Protein AF-A0A937KBQ8-F1 (afdb_monomer)

Sequence (158 aa):
MKHIIKYIEDNPGLSKADVVYRIMDPLFDYFRAAVGENIVLLNKSRQLLRTGNKTSIQEGLLEFENFKNSWKRLIDALNELRELYNADKSILVLDEMLNMSVKRSLQTKIPKPLKNYLDETKISESDIDWIIRKIKDYWGKYSQVYASARMNQLSKSL

Mean predicted aligned error: 5.26 Å

Secondary structure (DSSP, 8-state):
-HHHHHHHHH-TT--HHHIIIIIIHHHHHHHHHHHHHHHHHHHHHHHHHHH-SHHHHHHHHHHHHHHHHHHHHHHHHHHHHHHH----HHHHHHHHHHHHTTEE----SS--PPEETTS-S---HHHHHHHHHHHHHHHHHHHHHHHHHHHHHHHTT-

Foldseek 3Di:
DVQLLVVLVVCVPDALVCCQPSPLVVVLVVVVVLLVVLLVLLVQLLVLVVVVDPVSPVVSLVSLLVSLVSLVVQLVVLVSVCVRPVPAPLSVLVNCLSFVLQWAFDPDPDGDGTHGSSPDSDDHSVSSVSSSVSNVVSSVVSVVSSVVSSCVSVVVVD

Radius of gyration: 18.08 Å; Cα contacts (8 Å, |Δi|>4): 134; chains: 1; bounding box: 41×34×58 Å

Nearest PDB structures (foldseek):
  2jaa-assembly1_A  TM=2.787E-01  e=5.233E+00  Shigella flexneri

pLDDT: mean 87.9, std 9.96, range [44.22, 98.38]

Solvent-accessible surface area (backbone atoms only — not comparable to full-atom values): 8664 Å² total; per-residue (Å²): 108,72,72,40,52,52,49,50,72,77,39,89,77,68,48,55,65,48,44,38,70,55,39,49,51,54,49,52,53,51,49,51,52,53,53,51,53,41,50,50,30,43,51,51,13,33,54,24,42,68,69,64,44,74,68,40,34,52,52,12,52,52,31,43,50,52,31,41,56,53,51,50,53,52,51,52,56,48,50,62,45,40,79,78,54,75,85,48,70,54,56,56,43,47,50,46,34,68,58,51,28,43,44,43,80,69,97,53,100,57,96,65,77,61,46,48,60,78,77,54,92,74,82,51,54,71,55,46,53,49,31,54,50,36,43,53,59,36,49,55,53,37,53,52,45,42,54,51,52,49,47,56,40,58,61,76,72,114

Organism: NCBI:txid2494733

Structure (mmCIF, N/CA/C/O backbone):
data_AF-A0A937KBQ8-F1
#
_entry.id   AF-A0A937KBQ8-F1
#
loop_
_atom_site.group_PDB
_atom_site.id
_atom_site.type_symbol
_atom_site.label_atom_id
_atom_site.label_alt_id
_atom_site.label_comp_id
_atom_site.label_asym_id
_atom_site.label_entity_id
_atom_site.label_seq_id
_atom_site.pdbx_PDB_ins_code
_atom_site.Cartn_x
_atom_site.Cartn_y
_atom_site.Cartn_z
_atom_site.occupancy
_atom_site.B_iso_or_equiv
_atom_site.auth_seq_id
_atom_site.auth_comp_id
_atom_site.auth_asym_id
_atom_site.auth_atom_id
_atom_site.pdbx_PDB_model_num
ATOM 1 N N . MET A 1 1 ? 12.251 -6.586 -4.997 1.00 79.88 1 MET A N 1
ATOM 2 C CA . MET A 1 1 ? 12.966 -5.308 -5.206 1.00 79.88 1 MET A CA 1
ATOM 3 C C . MET A 1 1 ? 14.469 -5.470 -5.440 1.00 79.88 1 MET A C 1
ATOM 5 O O . MET A 1 1 ? 14.913 -5.122 -6.520 1.00 79.88 1 MET A O 1
ATOM 9 N N . LYS A 1 2 ? 15.250 -6.062 -4.518 1.00 75.06 2 LYS A N 1
ATOM 10 C CA . LYS A 1 2 ? 16.728 -6.165 -4.633 1.00 75.06 2 LYS A CA 1
ATOM 11 C C . LYS A 1 2 ? 17.266 -6.719 -5.963 1.00 75.06 2 LYS A C 1
ATOM 13 O O . LYS A 1 2 ? 18.235 -6.195 -6.489 1.00 75.06 2 LYS A O 1
ATOM 18 N N . HIS A 1 3 ? 16.629 -7.747 -6.527 1.00 77.56 3 HIS A N 1
ATOM 19 C CA . HIS A 1 3 ? 17.034 -8.300 -7.829 1.00 77.56 3 HIS A CA 1
ATOM 20 C C . HIS A 1 3 ? 16.793 -7.341 -9.006 1.00 77.56 3 HIS A C 1
ATOM 22 O O . HIS A 1 3 ? 17.556 -7.372 -9.963 1.00 77.56 3 HIS A O 1
ATOM 28 N N . ILE A 1 4 ? 15.762 -6.492 -8.926 1.00 79.88 4 ILE A N 1
ATOM 29 C CA . ILE A 1 4 ? 15.452 -5.472 -9.942 1.00 79.88 4 ILE A CA 1
ATOM 30 C C . ILE A 1 4 ? 16.494 -4.354 -9.865 1.00 79.88 4 ILE A C 1
ATOM 32 O O . ILE A 1 4 ? 17.079 -3.994 -10.879 1.00 79.88 4 ILE A O 1
ATOM 36 N N . ILE A 1 5 ? 16.764 -3.868 -8.648 1.00 75.56 5 ILE A N 1
ATOM 37 C CA . ILE A 1 5 ? 17.787 -2.851 -8.360 1.00 75.56 5 ILE A CA 1
ATOM 38 C C . ILE A 1 5 ? 19.150 -3.290 -8.897 1.00 75.56 5 ILE A C 1
ATOM 40 O O . ILE A 1 5 ? 19.708 -2.616 -9.756 1.00 75.56 5 ILE A O 1
ATOM 44 N N . LYS A 1 6 ? 19.617 -4.476 -8.489 1.00 78.06 6 LYS A N 1
ATOM 45 C CA . LYS A 1 6 ? 20.903 -5.015 -8.939 1.00 78.06 6 LYS A CA 1
ATOM 46 C C . LYS A 1 6 ? 20.988 -5.116 -10.464 1.00 78.06 6 LYS A C 1
ATOM 48 O O . LYS A 1 6 ? 22.017 -4.821 -11.053 1.00 78.06 6 LYS A O 1
ATOM 53 N N . TYR A 1 7 ? 19.898 -5.520 -11.116 1.00 80.94 7 TYR A N 1
ATOM 54 C CA . TYR A 1 7 ? 19.872 -5.620 -12.571 1.00 80.94 7 TYR A CA 1
ATOM 55 C C . TYR A 1 7 ? 20.019 -4.254 -13.259 1.00 80.94 7 TYR A C 1
ATOM 57 O O . TYR A 1 7 ? 20.733 -4.164 -14.256 1.00 80.94 7 TYR A O 1
ATOM 65 N N . ILE A 1 8 ? 19.375 -3.207 -12.730 1.00 78.12 8 ILE A N 1
ATOM 66 C CA . ILE A 1 8 ? 19.517 -1.829 -13.229 1.00 78.12 8 ILE A CA 1
ATOM 67 C C . ILE A 1 8 ? 20.967 -1.356 -13.080 1.00 78.12 8 ILE A C 1
ATOM 69 O O . ILE A 1 8 ? 21.536 -0.833 -14.034 1.00 78.12 8 ILE A O 1
ATOM 73 N N . GLU A 1 9 ? 21.566 -1.575 -11.908 1.00 75.94 9 GLU A N 1
ATOM 74 C CA . GLU A 1 9 ? 22.953 -1.191 -11.613 1.00 75.94 9 GLU A CA 1
ATOM 75 C C . GLU A 1 9 ? 23.957 -1.894 -12.539 1.00 75.94 9 GLU A C 1
ATOM 77 O O . GLU A 1 9 ? 24.851 -1.251 -13.090 1.00 75.94 9 GLU A O 1
ATOM 82 N N . ASP A 1 10 ? 23.773 -3.198 -12.766 1.00 82.00 10 ASP A N 1
ATOM 83 C CA . ASP A 1 10 ? 24.655 -4.013 -13.606 1.00 82.00 10 ASP A CA 1
ATOM 84 C C . ASP A 1 10 ? 24.504 -3.701 -15.117 1.00 82.00 10 ASP A C 1
ATOM 86 O O . ASP A 1 10 ? 25.342 -4.121 -15.917 1.00 82.00 10 ASP A O 1
ATOM 90 N N . ASN A 1 11 ? 23.447 -2.988 -15.542 1.00 79.00 11 ASN A N 1
ATOM 91 C CA . ASN A 1 11 ? 23.111 -2.788 -16.960 1.00 79.00 11 ASN A CA 1
ATOM 92 C C . ASN A 1 11 ? 22.677 -1.338 -17.275 1.00 79.00 11 ASN A C 1
ATOM 94 O O . ASN A 1 11 ? 21.506 -1.098 -17.558 1.00 79.00 11 ASN A O 1
ATOM 98 N N . PRO A 1 12 ? 23.590 -0.353 -17.349 1.00 70.44 12 PRO A N 1
ATOM 99 C CA . PRO A 1 12 ? 23.242 1.056 -17.598 1.00 70.44 12 PRO A CA 1
ATOM 100 C C . PRO A 1 12 ? 22.681 1.364 -19.009 1.00 70.44 12 PRO A C 1
ATOM 102 O O . PRO A 1 12 ? 22.296 2.498 -19.285 1.00 70.44 12 PRO A O 1
ATOM 105 N N . GLY A 1 13 ? 22.619 0.376 -19.911 1.00 70.75 13 GLY A N 1
ATOM 106 C CA . GLY A 1 13 ? 22.159 0.498 -21.303 1.00 70.75 13 GLY A CA 1
ATOM 107 C C . GLY A 1 13 ? 20.993 -0.433 -21.643 1.00 70.75 13 GLY A C 1
ATOM 108 O O . GLY A 1 13 ? 21.044 -1.137 -22.648 1.00 70.75 13 GLY A O 1
ATOM 109 N N . LEU A 1 14 ? 19.977 -0.480 -20.779 1.00 77.62 14 LEU A N 1
ATOM 110 C CA . LEU A 1 14 ? 18.846 -1.404 -20.900 1.00 77.62 14 LEU A CA 1
ATOM 111 C C . LEU A 1 14 ? 18.123 -1.295 -22.244 1.00 77.62 14 LEU A C 1
ATOM 113 O O . LEU A 1 14 ? 17.691 -0.214 -22.656 1.00 77.62 14 LEU A O 1
ATOM 117 N N . SER A 1 15 ? 17.901 -2.442 -22.889 1.00 80.31 15 SER A N 1
ATOM 118 C CA . SER A 1 15 ? 16.983 -2.507 -24.022 1.00 80.31 15 SER A CA 1
ATOM 119 C C . SER A 1 15 ? 15.535 -2.302 -23.556 1.00 80.31 15 SER A C 1
ATOM 121 O O . SER A 1 15 ? 15.189 -2.542 -22.399 1.00 80.31 15 SER A O 1
ATOM 123 N N . LYS A 1 16 ? 14.635 -1.909 -24.467 1.00 76.50 16 LYS A N 1
ATOM 124 C CA . LYS A 1 16 ? 13.201 -1.765 -24.140 1.00 76.50 16 LYS A CA 1
ATOM 125 C C . LYS A 1 16 ? 12.574 -3.079 -23.663 1.00 76.50 16 LYS A C 1
ATOM 127 O O . LYS A 1 16 ? 11.722 -3.065 -22.778 1.00 76.50 16 LYS A O 1
ATOM 132 N N . ALA A 1 17 ? 13.006 -4.207 -24.231 1.00 79.88 17 ALA A N 1
ATOM 133 C CA . ALA A 1 17 ? 12.559 -5.527 -23.804 1.00 79.88 17 ALA A CA 1
ATOM 134 C C . ALA A 1 17 ? 13.047 -5.844 -22.382 1.00 79.88 17 ALA A C 1
ATOM 136 O O . ALA A 1 17 ? 12.266 -6.340 -21.572 1.00 79.88 17 ALA A O 1
ATOM 137 N N . ASP A 1 18 ? 14.291 -5.490 -22.048 1.00 83.44 18 ASP A N 1
ATOM 138 C CA . ASP A 1 18 ? 14.821 -5.658 -20.692 1.00 83.44 18 ASP A CA 1
ATOM 139 C C . ASP A 1 18 ? 14.079 -4.782 -19.682 1.00 83.44 18 ASP A C 1
ATOM 141 O O . ASP A 1 18 ? 13.705 -5.264 -18.615 1.00 83.44 18 ASP A O 1
ATOM 145 N N . VAL A 1 19 ? 13.763 -3.530 -20.036 1.00 80.75 19 VAL A N 1
ATOM 146 C CA . VAL A 1 19 ? 12.932 -2.658 -19.190 1.00 80.75 19 VAL A CA 1
ATOM 147 C C . VAL A 1 19 ? 11.591 -3.326 -18.878 1.00 80.75 19 VAL A C 1
ATOM 149 O O . VAL A 1 19 ? 11.171 -3.353 -17.724 1.00 80.75 19 VAL A O 1
ATOM 152 N N . VAL A 1 20 ? 10.930 -3.928 -19.866 1.00 83.50 20 VAL A N 1
ATOM 153 C CA . VAL A 1 20 ? 9.646 -4.604 -19.635 1.00 83.50 20 VAL A CA 1
ATOM 154 C C . VAL A 1 20 ? 9.817 -5.862 -18.783 1.00 83.50 20 VAL A C 1
ATOM 156 O O . VAL A 1 20 ? 9.242 -5.959 -17.701 1.00 83.50 20 VAL A O 1
ATOM 159 N N . TYR A 1 21 ? 10.624 -6.819 -19.237 1.00 87.75 21 TYR A N 1
ATOM 160 C CA . TYR A 1 21 ? 10.651 -8.163 -18.653 1.00 87.75 21 TYR A CA 1
ATOM 161 C C . TYR A 1 21 ? 11.488 -8.276 -17.379 1.00 87.75 21 TYR A C 1
ATOM 163 O O . TYR A 1 21 ? 11.301 -9.214 -16.604 1.00 87.75 21 TYR A O 1
ATOM 171 N N . ARG A 1 22 ? 12.434 -7.359 -17.157 1.00 86.25 22 ARG A N 1
ATOM 172 C CA . ARG A 1 22 ? 13.342 -7.396 -16.001 1.00 86.25 22 ARG A CA 1
ATOM 173 C C . ARG A 1 22 ? 13.025 -6.336 -14.957 1.00 86.25 22 ARG A C 1
ATOM 175 O O . ARG A 1 22 ? 13.451 -6.494 -13.815 1.00 86.25 22 ARG A O 1
ATOM 182 N N . ILE A 1 23 ? 12.257 -5.305 -15.315 1.00 84.06 23 ILE A N 1
ATOM 183 C CA . ILE A 1 23 ? 11.904 -4.219 -14.394 1.00 84.06 23 ILE A CA 1
ATOM 184 C C . ILE A 1 23 ? 10.394 -4.107 -14.238 1.00 84.06 23 ILE A C 1
ATOM 186 O O . ILE A 1 23 ? 9.894 -4.372 -13.149 1.00 84.06 23 ILE A O 1
ATOM 190 N N . MET A 1 24 ? 9.661 -3.750 -15.293 1.00 87.00 24 MET A N 1
ATOM 191 C CA . MET A 1 24 ? 8.239 -3.411 -15.177 1.00 87.00 24 MET A CA 1
ATOM 192 C C . MET A 1 24 ? 7.378 -4.591 -14.720 1.00 87.00 24 MET A C 1
ATOM 194 O O . MET A 1 24 ? 6.640 -4.450 -13.745 1.00 87.00 24 MET A O 1
ATOM 198 N N . ASP A 1 25 ? 7.476 -5.739 -15.396 1.00 90.81 25 ASP A N 1
ATOM 19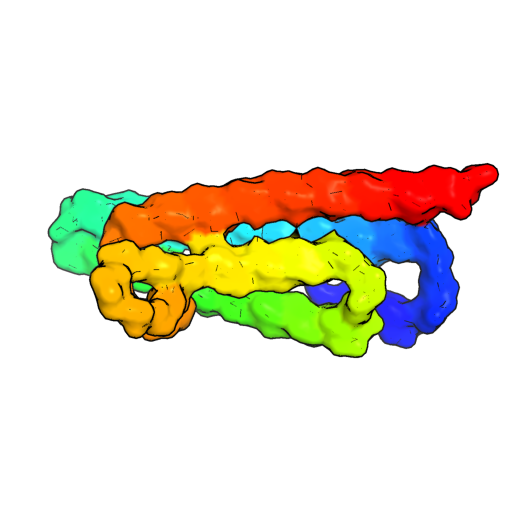9 C CA . ASP A 1 25 ? 6.665 -6.922 -15.086 1.00 90.81 25 ASP A CA 1
ATOM 200 C C . ASP A 1 25 ? 6.995 -7.444 -13.660 1.00 90.81 25 ASP A C 1
ATOM 202 O O . ASP A 1 25 ? 6.074 -7.568 -12.845 1.00 90.81 25 ASP A O 1
ATOM 206 N N . PRO A 1 26 ? 8.279 -7.627 -13.266 1.00 90.31 26 PRO A N 1
ATOM 207 C CA . PRO A 1 26 ? 8.629 -8.003 -11.892 1.00 90.31 26 PRO A CA 1
ATOM 208 C C . PRO A 1 26 ? 8.194 -6.992 -10.825 1.00 90.31 26 PRO A C 1
ATOM 210 O O . PRO A 1 26 ? 7.829 -7.382 -9.713 1.00 90.31 26 PRO A O 1
ATOM 213 N N . LEU A 1 27 ? 8.243 -5.694 -11.133 1.00 87.94 27 LEU A N 1
ATOM 214 C CA . LEU A 1 27 ? 7.812 -4.645 -10.214 1.00 87.94 27 LEU A CA 1
ATOM 215 C C . LEU A 1 27 ? 6.298 -4.689 -9.999 1.00 87.94 27 LEU A C 1
ATOM 217 O O . LEU A 1 27 ? 5.834 -4.628 -8.858 1.00 87.94 27 LEU A O 1
ATOM 221 N N . PHE A 1 28 ? 5.542 -4.833 -11.088 1.00 91.06 28 PHE A N 1
ATOM 222 C CA . PHE A 1 28 ? 4.095 -4.979 -11.039 1.00 91.06 28 PHE A CA 1
ATOM 223 C C . PHE A 1 28 ? 3.699 -6.200 -10.205 1.00 91.06 28 PHE A C 1
ATOM 225 O O . PHE A 1 28 ? 2.856 -6.086 -9.315 1.00 91.06 28 PHE A O 1
ATOM 232 N N . ASP A 1 29 ? 4.342 -7.348 -10.429 1.00 92.75 29 ASP A N 1
ATOM 233 C CA . ASP A 1 29 ? 4.074 -8.569 -9.667 1.00 92.75 29 ASP A CA 1
ATOM 234 C C . ASP A 1 29 ? 4.415 -8.426 -8.180 1.00 92.75 29 ASP A C 1
ATOM 236 O O . ASP A 1 29 ? 3.619 -8.835 -7.328 1.00 92.75 29 ASP A O 1
ATOM 240 N N . TYR A 1 30 ? 5.550 -7.795 -7.863 1.00 91.94 30 TYR A N 1
ATOM 241 C CA . TYR A 1 30 ? 5.949 -7.509 -6.486 1.00 91.94 30 TYR A CA 1
ATOM 242 C C . TYR A 1 30 ? 4.904 -6.650 -5.761 1.00 91.94 30 TYR A C 1
ATOM 244 O O . TYR A 1 30 ? 4.427 -7.026 -4.687 1.00 91.94 30 TYR A O 1
ATOM 252 N N . PHE A 1 31 ? 4.500 -5.522 -6.354 1.00 91.75 31 PHE A N 1
ATOM 253 C CA . PHE A 1 31 ? 3.508 -4.646 -5.733 1.00 91.75 31 PHE A CA 1
ATOM 254 C C . PHE A 1 31 ? 2.114 -5.264 -5.706 1.00 91.75 31 PHE A C 1
ATOM 256 O O . PHE A 1 31 ? 1.393 -5.058 -4.734 1.00 91.75 31 PHE A O 1
ATOM 263 N N . ARG A 1 32 ? 1.735 -6.068 -6.705 1.00 94.62 32 ARG A N 1
ATOM 264 C CA . ARG A 1 32 ? 0.458 -6.793 -6.707 1.00 94.62 32 ARG A CA 1
ATOM 265 C C . ARG A 1 32 ? 0.352 -7.727 -5.507 1.00 94.62 32 ARG A C 1
ATOM 267 O O . ARG A 1 32 ? -0.671 -7.716 -4.822 1.00 94.62 32 ARG A O 1
ATOM 274 N N . ALA A 1 33 ? 1.400 -8.511 -5.250 1.00 95.00 33 ALA A N 1
ATOM 275 C CA . ALA A 1 33 ? 1.451 -9.404 -4.096 1.00 95.00 33 ALA A CA 1
ATOM 276 C C . ALA A 1 33 ? 1.376 -8.606 -2.786 1.00 95.00 33 ALA A C 1
ATOM 278 O O . ALA A 1 33 ? 0.499 -8.855 -1.959 1.00 95.00 33 ALA A O 1
ATOM 279 N N . ALA A 1 34 ? 2.212 -7.575 -2.648 1.00 94.19 34 ALA A N 1
ATOM 280 C CA . ALA A 1 34 ? 2.277 -6.783 -1.426 1.00 94.19 34 ALA A CA 1
ATOM 281 C C . ALA A 1 34 ? 0.984 -5.998 -1.135 1.00 94.19 34 ALA A C 1
ATOM 283 O O . ALA A 1 34 ? 0.547 -5.917 0.014 1.00 94.19 34 ALA A O 1
ATOM 284 N N . VAL A 1 35 ? 0.331 -5.444 -2.161 1.00 95.75 35 VAL A N 1
ATOM 285 C CA . VAL A 1 35 ? -0.988 -4.806 -2.032 1.00 95.75 35 VAL A CA 1
ATOM 286 C C . VAL A 1 35 ? -2.029 -5.832 -1.591 1.00 95.75 35 VAL A C 1
ATOM 288 O O . VAL A 1 35 ? -2.812 -5.548 -0.684 1.00 95.75 35 VAL A O 1
ATOM 291 N N . GLY A 1 36 ? -2.020 -7.032 -2.179 1.00 97.12 36 GLY A N 1
ATOM 292 C CA . GLY A 1 36 ? -2.905 -8.128 -1.783 1.00 97.12 36 GLY A CA 1
ATOM 293 C C . GLY A 1 36 ? -2.767 -8.491 -0.303 1.00 97.12 36 GLY A C 1
ATOM 294 O O . GLY A 1 36 ? -3.762 -8.499 0.422 1.00 97.12 36 GLY A O 1
ATOM 295 N N . GLU A 1 37 ? -1.538 -8.712 0.165 1.00 97.81 37 GLU A N 1
ATOM 296 C CA . GLU A 1 37 ? -1.235 -9.025 1.568 1.00 97.81 37 GLU A CA 1
ATOM 297 C C . GLU A 1 37 ? -1.709 -7.921 2.524 1.00 97.81 37 GLU A C 1
ATOM 299 O O . GLU A 1 37 ? -2.375 -8.191 3.524 1.00 97.81 37 GLU A O 1
ATOM 304 N N . ASN A 1 38 ? -1.444 -6.658 2.191 1.00 98.00 38 ASN A N 1
ATOM 305 C CA . ASN A 1 38 ? -1.861 -5.526 3.017 1.00 98.00 38 ASN A CA 1
ATOM 306 C C . ASN A 1 38 ? -3.386 -5.368 3.081 1.00 98.00 38 ASN A C 1
ATOM 308 O O . ASN A 1 38 ? -3.934 -5.041 4.134 1.00 98.00 38 ASN A O 1
ATOM 312 N N . ILE A 1 39 ? -4.101 -5.662 1.993 1.00 98.12 39 ILE A N 1
ATOM 313 C CA . ILE A 1 39 ? -5.567 -5.701 1.998 1.00 98.12 39 ILE A CA 1
ATOM 314 C C . ILE A 1 39 ? -6.088 -6.824 2.907 1.00 98.12 39 ILE A C 1
ATOM 316 O O . ILE A 1 39 ? -7.110 -6.637 3.570 1.00 98.12 39 ILE A O 1
ATOM 320 N N . VAL A 1 40 ? -5.410 -7.973 2.980 1.00 98.38 40 VAL A N 1
ATOM 321 C CA . VAL A 1 40 ? -5.770 -9.052 3.917 1.00 98.38 40 VAL A CA 1
ATOM 322 C C . VAL A 1 40 ? -5.591 -8.597 5.368 1.00 98.38 40 VAL A C 1
ATOM 324 O O . VAL A 1 40 ? -6.530 -8.741 6.154 1.00 98.38 40 VAL A O 1
ATOM 327 N N . LEU A 1 41 ? -4.453 -7.978 5.705 1.00 98.25 41 LEU A N 1
ATOM 328 C CA . LEU A 1 41 ? -4.190 -7.429 7.046 1.00 98.25 41 LEU A CA 1
ATOM 329 C C . LEU A 1 41 ? -5.263 -6.412 7.461 1.00 98.25 41 LEU A C 1
ATOM 331 O O . LEU A 1 41 ? -5.857 -6.526 8.534 1.00 98.25 41 LEU A O 1
ATOM 335 N N . LEU A 1 42 ? -5.585 -5.465 6.574 1.00 98.25 42 LEU A N 1
ATOM 336 C CA . LEU A 1 42 ? -6.629 -4.469 6.815 1.00 98.25 42 LEU A CA 1
ATOM 337 C C . LEU A 1 42 ? -8.007 -5.117 7.007 1.00 98.25 42 LEU A C 1
ATOM 339 O O . LEU A 1 42 ? -8.737 -4.748 7.923 1.00 98.25 42 LEU A O 1
ATOM 343 N N . ASN A 1 43 ? -8.376 -6.110 6.192 1.00 98.31 43 ASN A N 1
ATOM 344 C CA . ASN A 1 43 ? -9.656 -6.806 6.354 1.00 98.31 43 ASN A CA 1
ATOM 345 C C . ASN A 1 43 ? -9.745 -7.569 7.680 1.00 98.31 43 ASN A C 1
ATOM 347 O O . ASN A 1 43 ? -10.800 -7.532 8.318 1.00 98.31 43 ASN A O 1
ATOM 351 N N . LYS A 1 44 ? -8.661 -8.231 8.100 1.00 97.75 44 LYS A N 1
ATOM 352 C CA . LYS A 1 44 ? -8.599 -8.940 9.383 1.00 97.75 44 LYS A CA 1
ATOM 353 C C . LYS A 1 44 ? -8.716 -7.960 10.549 1.00 97.75 44 LYS A C 1
ATOM 355 O O . LYS A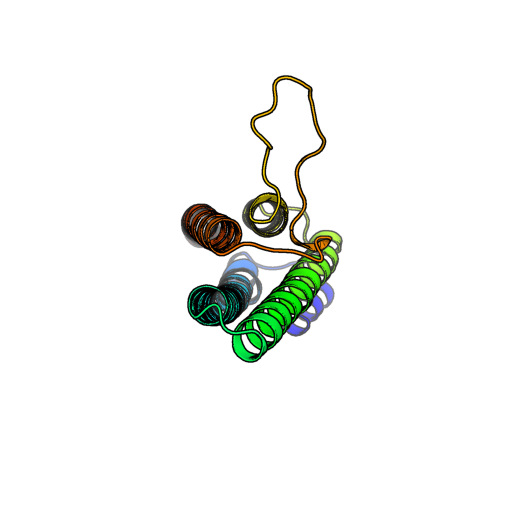 1 44 ? -9.559 -8.153 11.422 1.00 97.75 44 LYS A O 1
ATOM 360 N N . SER A 1 45 ? -7.958 -6.863 10.503 1.00 97.56 45 SER A N 1
ATOM 361 C CA . SER A 1 45 ? -8.058 -5.766 11.469 1.00 97.56 45 SER A CA 1
ATOM 362 C C . SER A 1 45 ? -9.493 -5.237 11.574 1.00 97.56 45 SER A C 1
ATOM 364 O O . SER A 1 45 ? -10.065 -5.189 12.662 1.00 97.56 45 SER A O 1
ATOM 366 N N . ARG A 1 46 ? -10.128 -4.945 10.433 1.00 97.56 46 ARG A N 1
ATOM 367 C CA . ARG A 1 46 ? -11.517 -4.478 10.356 1.00 97.56 46 ARG A CA 1
ATOM 368 C C . ARG A 1 46 ? -12.501 -5.435 11.030 1.00 97.56 46 ARG A C 1
ATOM 370 O O . ARG A 1 46 ? -13.342 -4.994 11.807 1.00 97.56 46 ARG A O 1
ATOM 377 N N . GLN A 1 47 ? -12.414 -6.730 10.725 1.00 96.62 47 GLN A N 1
ATOM 378 C CA . GLN A 1 47 ? -13.302 -7.747 11.299 1.00 96.62 47 GLN A CA 1
ATOM 379 C C . GLN A 1 47 ? -13.144 -7.842 12.819 1.00 96.62 47 GLN A C 1
ATOM 381 O O . GLN A 1 47 ? -14.140 -7.874 13.536 1.00 96.62 47 GLN A O 1
ATOM 386 N N . LEU A 1 48 ? -11.905 -7.830 13.307 1.00 96.62 48 LEU A N 1
ATOM 387 C CA . LEU A 1 48 ? -11.589 -7.905 14.731 1.00 96.62 48 LEU A CA 1
ATOM 388 C C . LEU A 1 48 ? -12.085 -6.677 15.509 1.00 96.62 48 LEU A C 1
ATOM 390 O O . LEU A 1 48 ? -12.667 -6.825 16.585 1.00 96.62 48 LEU A O 1
ATOM 394 N N . LEU A 1 49 ? -11.936 -5.475 14.941 1.00 95.25 49 LEU A N 1
ATOM 395 C CA . LEU A 1 49 ? -12.482 -4.247 15.527 1.00 95.25 49 LEU A CA 1
ATOM 396 C C . LEU A 1 49 ? -14.015 -4.264 15.572 1.00 95.25 49 LEU A C 1
ATOM 398 O O . LEU A 1 49 ? -14.594 -3.840 16.571 1.00 95.25 49 LEU A O 1
ATOM 402 N N . ARG A 1 50 ? -14.669 -4.792 14.529 1.00 94.88 50 ARG A N 1
ATOM 403 C CA . ARG A 1 50 ? -16.133 -4.914 14.463 1.00 94.88 50 ARG A CA 1
ATOM 404 C C . ARG A 1 50 ? -16.696 -5.828 15.553 1.00 94.88 50 ARG A C 1
ATOM 406 O O . ARG A 1 50 ? -17.772 -5.552 16.074 1.00 94.88 50 ARG A O 1
ATOM 413 N N . THR A 1 51 ? -15.981 -6.893 15.919 1.00 93.44 51 THR A N 1
ATOM 414 C CA . THR A 1 51 ? -16.395 -7.810 16.997 1.00 93.44 51 THR A CA 1
ATOM 415 C C . THR A 1 51 ? -16.563 -7.090 18.341 1.00 93.44 51 THR A C 1
ATOM 417 O O . THR A 1 51 ? -17.371 -7.508 19.167 1.00 93.44 51 THR A O 1
ATOM 420 N N . GLY A 1 52 ? -15.821 -6.004 18.581 1.00 87.44 52 GLY A N 1
ATOM 421 C CA . GLY A 1 52 ? -16.087 -5.056 19.668 1.00 87.44 52 GLY A CA 1
ATOM 422 C C . GLY A 1 52 ? -15.715 -5.506 21.087 1.00 87.44 52 GLY A C 1
ATOM 423 O O . GLY A 1 52 ? -15.732 -4.683 22.001 1.00 87.44 52 GLY A O 1
ATOM 424 N N . ASN A 1 53 ? -15.338 -6.771 21.306 1.00 94.56 53 ASN A N 1
ATOM 425 C CA . ASN A 1 53 ? -14.800 -7.203 22.599 1.00 94.56 53 ASN A CA 1
ATOM 426 C C . ASN A 1 53 ? -13.336 -6.742 22.773 1.00 94.56 53 ASN A C 1
ATOM 428 O O . ASN A 1 53 ? -12.609 -6.538 21.800 1.00 94.56 53 ASN A O 1
ATOM 432 N N . LYS A 1 54 ? -12.893 -6.584 24.028 1.00 93.44 54 LYS A N 1
ATOM 433 C CA . LYS A 1 54 ? -11.578 -6.007 24.363 1.00 93.44 54 LYS A CA 1
ATOM 434 C C . LYS A 1 54 ? -10.405 -6.751 23.713 1.00 93.44 54 LYS A C 1
ATOM 436 O O . LYS A 1 54 ? -9.503 -6.099 23.194 1.00 93.44 54 LYS A O 1
ATOM 441 N N . THR A 1 55 ? -10.419 -8.083 23.740 1.00 96.00 55 THR A N 1
ATOM 442 C CA . THR A 1 55 ? -9.346 -8.918 23.181 1.00 96.00 55 THR A CA 1
ATOM 443 C C . THR A 1 55 ? -9.283 -8.782 21.663 1.00 96.00 55 THR A C 1
ATOM 445 O O . THR A 1 55 ? -8.229 -8.470 21.119 1.00 96.00 55 THR A O 1
ATOM 448 N N . SER A 1 56 ? -10.421 -8.903 20.976 1.00 95.19 56 SER A N 1
ATOM 449 C CA . SER A 1 56 ? -10.495 -8.735 19.523 1.00 95.19 56 SER A CA 1
ATOM 450 C C . SER A 1 56 ? -10.103 -7.323 19.091 1.00 95.19 56 SER A C 1
ATOM 452 O O . SER A 1 56 ? -9.421 -7.168 18.087 1.00 95.19 56 SER A O 1
ATOM 454 N N . ILE A 1 57 ? -10.438 -6.281 19.861 1.00 94.56 57 ILE A N 1
ATOM 455 C CA . ILE A 1 57 ? -9.963 -4.923 19.561 1.00 94.56 57 ILE A CA 1
ATOM 456 C C . ILE A 1 57 ? -8.430 -4.855 19.609 1.00 94.56 57 ILE A C 1
ATOM 458 O O . ILE A 1 57 ? -7.822 -4.275 18.713 1.00 94.56 57 ILE A O 1
ATOM 462 N N . GLN A 1 58 ? -7.796 -5.453 20.621 1.00 95.62 58 GLN A N 1
ATOM 463 C CA . GLN A 1 58 ? -6.333 -5.473 20.733 1.00 95.62 58 GLN A CA 1
ATOM 464 C C . GLN A 1 58 ? -5.678 -6.212 19.559 1.00 95.62 58 GLN A C 1
ATOM 466 O O . GLN A 1 58 ? -4.732 -5.694 18.969 1.00 95.62 58 GLN A O 1
ATOM 471 N N . GLU A 1 59 ? -6.212 -7.370 19.172 1.00 96.81 59 GLU A N 1
ATOM 472 C CA . GLU A 1 59 ? -5.748 -8.107 17.990 1.00 96.81 59 GLU A CA 1
ATOM 473 C C . GLU A 1 59 ? -5.969 -7.304 16.700 1.00 96.81 59 GLU A C 1
ATOM 475 O O . GLU A 1 59 ? -5.098 -7.255 15.837 1.00 96.81 59 GLU A O 1
ATOM 480 N N . GLY A 1 60 ? -7.104 -6.612 16.578 1.00 96.69 60 GLY A N 1
ATOM 481 C CA . GLY A 1 60 ? -7.399 -5.757 15.432 1.00 96.69 60 GLY A CA 1
ATOM 482 C C . GLY A 1 60 ? -6.404 -4.606 15.290 1.00 96.69 60 GLY A C 1
ATOM 483 O O . GLY A 1 60 ? -5.953 -4.313 14.181 1.00 96.69 60 GLY A O 1
ATOM 484 N N . LEU A 1 61 ? -6.009 -3.987 16.405 1.00 96.75 61 LEU A N 1
ATOM 485 C CA . LEU A 1 61 ? -4.965 -2.961 16.427 1.00 96.75 61 LEU A CA 1
ATOM 486 C C . LEU A 1 61 ? -3.584 -3.537 16.084 1.00 96.75 61 LEU A C 1
ATOM 488 O O . LEU A 1 61 ? -2.824 -2.883 15.373 1.00 96.75 61 LEU A O 1
ATOM 492 N N . LEU A 1 62 ? -3.275 -4.761 16.523 1.00 97.00 62 LEU A N 1
ATOM 493 C CA . LEU A 1 62 ? -2.035 -5.448 16.155 1.00 97.00 62 LEU A CA 1
ATOM 494 C C . LEU A 1 62 ? -1.960 -5.712 14.643 1.00 97.00 62 LEU A C 1
ATOM 496 O O . LEU A 1 62 ? -0.941 -5.428 14.018 1.00 97.00 62 LEU A O 1
ATOM 500 N N . GLU A 1 63 ? -3.043 -6.192 14.030 1.00 97.75 63 GLU A N 1
ATOM 501 C CA . GLU A 1 63 ? -3.095 -6.401 12.576 1.00 97.75 63 GLU A CA 1
ATOM 502 C C . GLU A 1 63 ? -2.969 -5.090 11.791 1.00 97.75 63 GLU A C 1
ATOM 504 O O . GLU A 1 63 ? -2.339 -5.043 10.732 1.00 97.75 63 GLU A O 1
ATOM 509 N N . PHE A 1 64 ? -3.517 -3.997 12.326 1.00 98.00 64 PHE A N 1
ATOM 510 C CA . PHE A 1 64 ? -3.322 -2.674 11.742 1.00 98.00 64 PHE A CA 1
ATOM 511 C C . PHE A 1 64 ? -1.861 -2.210 11.834 1.00 98.00 64 PHE A C 1
ATOM 513 O O . PHE A 1 64 ? -1.334 -1.632 10.883 1.00 98.00 64 PHE A O 1
ATOM 520 N N . GLU A 1 65 ? -1.172 -2.501 12.937 1.00 97.94 65 GLU A N 1
ATOM 521 C CA . GLU A 1 65 ? 0.256 -2.200 13.077 1.00 97.94 65 GLU A CA 1
ATOM 522 C C . GLU A 1 65 ? 1.113 -3.031 12.109 1.00 97.94 65 GLU A C 1
ATOM 524 O O . GLU A 1 65 ? 2.044 -2.508 11.492 1.00 97.94 65 GLU A O 1
ATOM 529 N N . ASN A 1 66 ? 0.756 -4.298 11.882 1.00 97.81 66 ASN A N 1
ATOM 530 C CA . ASN A 1 66 ? 1.390 -5.130 10.855 1.00 97.81 66 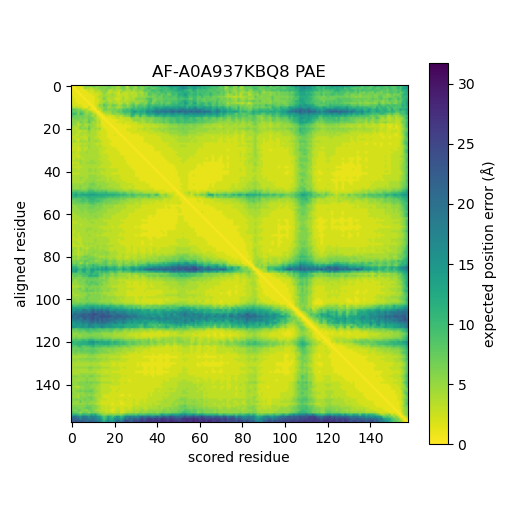ASN A CA 1
ATOM 531 C C . ASN A 1 66 ? 1.236 -4.517 9.456 1.00 97.81 66 ASN A C 1
ATOM 533 O O . ASN A 1 66 ? 2.213 -4.457 8.705 1.00 97.81 66 ASN A O 1
ATOM 537 N N . PHE A 1 67 ? 0.042 -4.009 9.126 1.00 98.12 67 PHE A N 1
ATOM 538 C CA . PHE A 1 67 ? -0.182 -3.247 7.896 1.00 98.12 67 PHE A CA 1
ATOM 539 C C . PHE A 1 67 ? 0.742 -2.026 7.828 1.00 98.12 67 PHE A C 1
ATOM 541 O O . PHE A 1 67 ? 1.453 -1.864 6.841 1.00 98.12 67 PHE A O 1
ATOM 548 N N . LYS A 1 68 ? 0.805 -1.194 8.878 1.00 97.75 68 LYS A N 1
ATOM 549 C CA . LYS A 1 68 ? 1.660 0.008 8.894 1.00 97.75 68 LYS A CA 1
ATOM 550 C C . LYS A 1 68 ? 3.124 -0.332 8.625 1.00 97.75 68 LYS A C 1
ATOM 552 O O . LYS A 1 68 ? 3.765 0.329 7.811 1.00 97.75 68 LYS A O 1
ATOM 557 N N . ASN A 1 69 ? 3.638 -1.371 9.277 1.00 97.31 69 ASN A N 1
ATOM 558 C CA . ASN A 1 69 ? 5.018 -1.818 9.104 1.00 97.31 69 ASN A CA 1
ATOM 559 C C . ASN A 1 69 ? 5.283 -2.338 7.688 1.00 97.31 69 ASN A C 1
ATOM 561 O O . ASN A 1 69 ? 6.293 -1.982 7.083 1.00 97.31 69 ASN A O 1
ATOM 565 N N . SER A 1 70 ? 4.375 -3.150 7.143 1.00 96.81 70 SER A N 1
ATOM 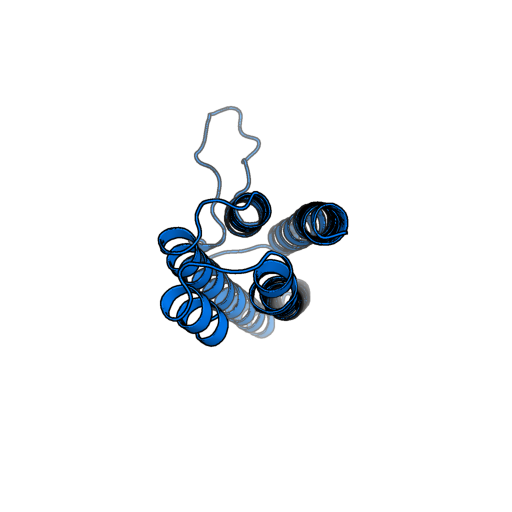566 C CA . SER A 1 70 ? 4.477 -3.650 5.768 1.00 96.81 70 SER A CA 1
ATOM 567 C C . SER A 1 70 ? 4.412 -2.508 4.746 1.00 96.81 70 SER A C 1
ATOM 569 O O . SER A 1 70 ? 5.252 -2.420 3.852 1.00 96.81 70 SER A O 1
ATOM 571 N N . TRP A 1 71 ? 3.483 -1.569 4.926 1.00 97.31 71 TRP A N 1
ATOM 572 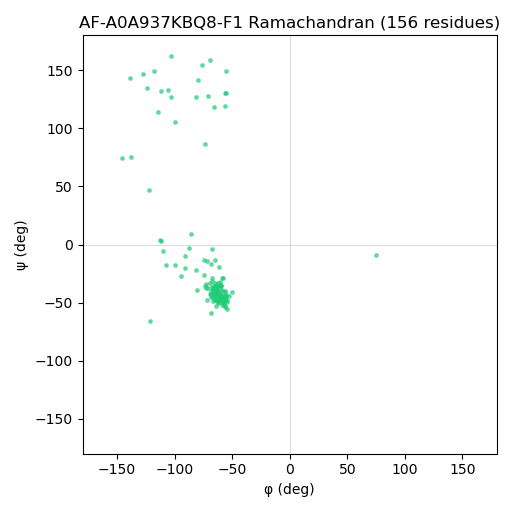C CA . TRP A 1 71 ? 3.303 -0.424 4.037 1.00 97.31 71 TRP A CA 1
ATOM 573 C C . TRP A 1 71 ? 4.502 0.531 4.049 1.00 97.31 71 TRP A C 1
ATOM 575 O O . TRP A 1 71 ? 4.942 0.972 2.991 1.00 97.31 71 TRP A O 1
ATOM 585 N N . LYS A 1 72 ? 5.087 0.803 5.225 1.00 96.12 72 LYS A N 1
ATOM 586 C CA . LYS A 1 72 ? 6.325 1.596 5.346 1.00 96.12 72 LYS A CA 1
ATOM 587 C C . LYS A 1 72 ? 7.490 0.944 4.599 1.00 96.12 72 LYS A C 1
ATOM 589 O O . LYS A 1 72 ? 8.148 1.619 3.820 1.00 96.12 72 LYS A O 1
ATOM 594 N N . ARG A 1 73 ? 7.662 -0.379 4.717 1.00 94.69 73 ARG A N 1
ATOM 595 C CA . ARG A 1 73 ? 8.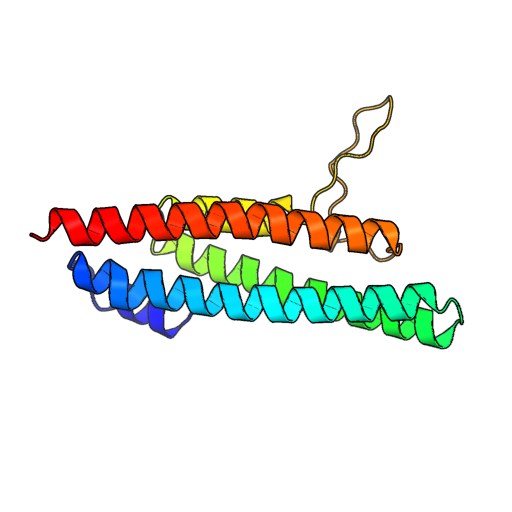688 -1.113 3.949 1.00 94.69 73 ARG A CA 1
ATOM 596 C C . ARG A 1 73 ? 8.498 -0.989 2.436 1.00 94.69 73 ARG A C 1
ATOM 598 O O . ARG A 1 73 ? 9.485 -0.963 1.710 1.00 94.69 73 ARG A O 1
ATOM 605 N N . LEU A 1 74 ? 7.255 -0.924 1.951 1.00 93.88 74 LEU A N 1
ATOM 606 C CA . LEU A 1 74 ? 6.984 -0.686 0.528 1.00 93.88 74 LEU A CA 1
ATOM 607 C C . LEU A 1 74 ? 7.377 0.725 0.094 1.00 93.88 74 LEU A C 1
ATOM 609 O O . LEU A 1 74 ? 7.913 0.882 -0.999 1.00 93.88 74 LEU A O 1
ATOM 613 N N . ILE A 1 75 ? 7.118 1.728 0.938 1.00 94.00 75 ILE A N 1
ATOM 614 C CA . ILE A 1 75 ? 7.538 3.113 0.692 1.00 94.00 75 ILE A CA 1
ATOM 615 C C . ILE A 1 75 ? 9.066 3.188 0.626 1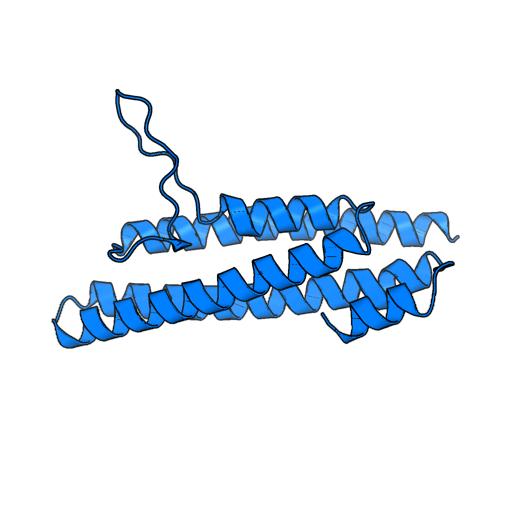.00 94.00 75 ILE A C 1
ATOM 617 O O . ILE A 1 75 ? 9.600 3.724 -0.341 1.00 94.00 75 ILE A O 1
ATOM 621 N N . ASP A 1 76 ? 9.765 2.591 1.592 1.00 91.69 76 ASP A N 1
ATOM 622 C CA . ASP A 1 76 ? 11.231 2.578 1.628 1.00 91.69 76 ASP A CA 1
ATOM 623 C C . ASP A 1 76 ? 11.814 1.884 0.387 1.00 91.69 76 ASP A C 1
ATOM 625 O O . ASP A 1 76 ? 12.663 2.444 -0.302 1.00 91.69 76 ASP A O 1
ATOM 629 N N . ALA A 1 77 ? 11.278 0.713 0.021 1.00 88.31 77 ALA A N 1
ATOM 630 C CA . ALA A 1 77 ? 11.701 -0.015 -1.175 1.00 88.31 77 ALA A CA 1
ATOM 631 C C . ALA A 1 77 ? 11.443 0.763 -2.479 1.00 88.31 77 ALA A C 1
ATOM 633 O O . ALA A 1 77 ? 12.197 0.622 -3.443 1.00 88.31 77 ALA A O 1
ATOM 634 N N . LEU A 1 78 ? 10.372 1.562 -2.538 1.00 89.81 78 LEU A N 1
ATOM 635 C CA . LEU A 1 78 ? 10.101 2.428 -3.683 1.00 89.81 78 LEU A CA 1
ATOM 636 C C . LEU A 1 78 ? 11.065 3.618 -3.732 1.00 89.81 78 LEU A C 1
ATOM 638 O O . LEU A 1 78 ? 11.477 4.007 -4.822 1.00 89.81 78 LEU A O 1
ATOM 642 N N . ASN A 1 79 ? 11.434 4.184 -2.581 1.00 88.75 79 ASN A N 1
ATOM 643 C CA . ASN A 1 79 ? 12.404 5.275 -2.505 1.00 88.75 79 ASN A CA 1
ATOM 644 C C . ASN A 1 79 ? 13.783 4.827 -3.007 1.00 88.75 79 ASN A C 1
ATOM 646 O O . ASN A 1 79 ? 14.343 5.502 -3.867 1.00 88.75 79 ASN A O 1
ATOM 650 N N . GLU A 1 80 ? 14.262 3.653 -2.582 1.00 85.38 80 GLU A N 1
ATOM 651 C CA . GLU A 1 80 ? 15.495 3.047 -3.118 1.00 85.38 80 GLU A CA 1
ATOM 652 C C . GLU A 1 80 ? 15.427 2.892 -4.647 1.00 85.38 80 GLU A C 1
ATOM 654 O O . GLU A 1 80 ? 16.363 3.224 -5.372 1.00 85.38 80 GLU A O 1
ATOM 659 N N . LEU A 1 81 ? 14.285 2.427 -5.170 1.00 83.25 81 LEU A N 1
ATOM 660 C CA . LEU A 1 81 ? 14.096 2.275 -6.611 1.00 83.25 81 LEU A CA 1
ATOM 661 C C . LEU A 1 81 ? 14.074 3.624 -7.348 1.00 83.25 81 LEU A C 1
ATOM 663 O O . LEU A 1 81 ? 14.591 3.714 -8.459 1.00 83.25 81 LEU A O 1
ATOM 667 N N . ARG A 1 82 ? 13.485 4.672 -6.761 1.00 83.19 82 ARG A N 1
ATOM 668 C CA . ARG A 1 82 ? 13.414 6.016 -7.363 1.00 83.19 82 ARG A CA 1
ATOM 669 C C . ARG A 1 82 ? 14.782 6.655 -7.534 1.00 83.19 82 ARG A C 1
ATOM 671 O O . ARG A 1 82 ? 14.990 7.333 -8.537 1.00 83.19 82 ARG A O 1
ATOM 678 N N . GLU A 1 83 ? 15.687 6.449 -6.582 1.00 79.31 83 GLU A N 1
ATOM 679 C CA . GLU A 1 83 ? 17.061 6.955 -6.670 1.00 79.31 83 GLU A CA 1
ATOM 680 C C . GLU A 1 83 ? 17.799 6.378 -7.885 1.00 79.31 83 GLU A C 1
ATOM 682 O O . GLU A 1 83 ? 18.593 7.070 -8.518 1.00 79.31 83 GLU A O 1
ATOM 687 N N . LEU A 1 84 ? 17.466 5.142 -8.264 1.00 72.19 84 LEU A N 1
ATOM 688 C CA . LEU A 1 84 ? 18.081 4.420 -9.377 1.00 72.19 84 LEU A CA 1
ATOM 689 C C . LEU A 1 84 ? 17.310 4.566 -10.699 1.00 72.19 84 LEU A C 1
ATOM 691 O O . LEU A 1 84 ? 17.891 4.452 -11.777 1.00 72.19 84 LEU A O 1
ATOM 695 N N . TYR A 1 85 ? 15.997 4.805 -10.636 1.00 70.88 85 TYR A N 1
ATOM 696 C CA . TYR A 1 85 ? 15.100 4.775 -11.791 1.00 70.88 85 TYR A CA 1
ATOM 697 C C . TYR A 1 85 ? 13.966 5.811 -11.682 1.00 70.88 85 TYR A C 1
ATOM 699 O O . TYR A 1 85 ? 12.800 5.496 -11.442 1.00 70.88 85 TYR A O 1
ATOM 707 N N . ASN A 1 86 ? 14.313 7.084 -11.890 1.00 67.44 86 ASN A N 1
ATOM 708 C CA . ASN A 1 86 ? 13.399 8.226 -11.725 1.00 67.44 86 ASN A CA 1
ATOM 709 C C . ASN A 1 86 ? 12.566 8.576 -12.985 1.00 67.44 86 ASN A C 1
ATOM 711 O O . ASN A 1 86 ? 11.761 9.503 -12.969 1.00 67.44 86 ASN A O 1
ATOM 715 N N . ALA A 1 87 ? 12.771 7.882 -14.110 1.00 61.66 87 ALA A N 1
ATOM 716 C CA . ALA A 1 87 ? 12.248 8.315 -15.413 1.00 61.66 87 ALA A CA 1
ATOM 717 C C . ALA A 1 87 ? 10.849 7.773 -15.774 1.00 61.66 87 ALA A C 1
ATOM 719 O O . ALA A 1 87 ? 10.262 8.215 -16.764 1.00 61.66 87 ALA A O 1
ATOM 720 N N . ASP A 1 88 ? 10.301 6.824 -15.010 1.00 71.62 88 ASP A N 1
ATOM 721 C CA . ASP A 1 88 ? 9.082 6.114 -15.403 1.00 71.62 88 ASP A CA 1
ATOM 722 C C . ASP A 1 88 ? 7.832 6.598 -14.646 1.00 71.62 88 ASP A C 1
ATOM 724 O O . ASP A 1 88 ? 7.760 6.614 -13.415 1.00 71.62 88 ASP A O 1
ATOM 728 N N . LYS A 1 89 ? 6.794 6.964 -15.408 1.00 76.75 89 LYS A N 1
ATOM 729 C CA . LYS A 1 89 ? 5.500 7.438 -14.892 1.00 76.75 89 LYS A CA 1
ATOM 730 C C . LYS A 1 89 ? 4.814 6.419 -13.971 1.00 76.75 89 LYS A C 1
ATOM 732 O O . LYS A 1 89 ? 4.064 6.816 -13.083 1.00 76.75 89 LYS A O 1
ATOM 737 N N . SER A 1 90 ? 5.050 5.125 -14.163 1.00 77.81 90 SER A N 1
ATOM 738 C CA . SER A 1 90 ? 4.515 4.060 -13.312 1.00 77.81 90 SER A CA 1
ATOM 739 C C . SER A 1 90 ? 5.071 4.123 -11.883 1.00 77.81 90 SER A C 1
ATOM 741 O O . SER A 1 90 ? 4.319 3.866 -10.944 1.00 77.81 90 SER A O 1
ATOM 743 N N . ILE A 1 91 ? 6.323 4.563 -11.699 1.00 82.62 91 ILE A N 1
ATOM 744 C CA . ILE A 1 91 ? 6.946 4.778 -10.382 1.00 82.62 91 ILE A CA 1
ATOM 745 C C . ILE A 1 91 ? 6.291 5.950 -9.652 1.00 82.62 91 ILE A C 1
ATOM 747 O O . ILE A 1 91 ? 5.967 5.834 -8.474 1.00 82.62 91 ILE A O 1
ATO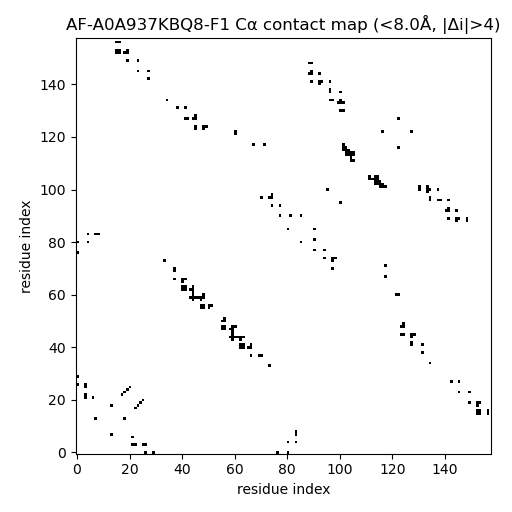M 751 N N . LEU A 1 92 ? 6.018 7.053 -10.355 1.00 84.00 92 LEU A N 1
ATOM 752 C CA . LEU A 1 92 ? 5.313 8.205 -9.778 1.00 84.00 92 LEU A CA 1
ATOM 753 C C . LEU A 1 92 ? 3.891 7.843 -9.330 1.00 84.00 92 LEU A C 1
ATOM 755 O O . LEU A 1 92 ? 3.431 8.289 -8.283 1.00 84.00 92 LEU A O 1
ATOM 759 N N . VAL A 1 93 ? 3.190 7.016 -10.107 1.00 87.25 93 VAL A N 1
ATOM 760 C CA . VAL A 1 93 ? 1.827 6.577 -9.767 1.00 87.25 93 VAL A CA 1
ATOM 761 C C . VAL A 1 93 ? 1.831 5.575 -8.607 1.00 87.25 93 VAL A C 1
ATOM 763 O O . VAL A 1 93 ? 0.924 5.611 -7.775 1.00 87.25 93 VAL A O 1
ATOM 766 N N . LEU A 1 94 ? 2.854 4.718 -8.500 1.00 88.88 94 LEU A N 1
ATOM 767 C CA . LEU A 1 94 ? 3.079 3.894 -7.304 1.00 88.88 94 LEU A CA 1
ATOM 768 C C . LEU A 1 94 ? 3.343 4.753 -6.070 1.00 88.88 94 LEU A C 1
ATOM 770 O O . LEU A 1 94 ? 2.767 4.490 -5.018 1.00 88.88 94 LEU A O 1
ATOM 774 N N . ASP A 1 95 ? 4.173 5.786 -6.202 1.00 90.75 95 ASP A N 1
ATOM 775 C CA . ASP A 1 95 ? 4.494 6.704 -5.108 1.00 90.75 95 ASP A CA 1
ATOM 776 C C . ASP A 1 95 ? 3.233 7.411 -4.608 1.00 90.75 95 ASP A C 1
ATOM 778 O O . ASP A 1 95 ? 2.948 7.422 -3.407 1.00 90.75 95 ASP A O 1
ATOM 782 N N . GLU A 1 96 ? 2.414 7.914 -5.536 1.00 90.12 96 GLU A N 1
ATOM 783 C CA . GLU A 1 96 ? 1.114 8.490 -5.211 1.00 90.12 96 GLU A CA 1
ATOM 784 C C . GLU A 1 96 ? 0.210 7.462 -4.514 1.00 90.12 96 GLU A C 1
ATOM 786 O O . GLU A 1 96 ? -0.374 7.775 -3.477 1.00 90.12 96 GLU A O 1
ATOM 791 N N . MET A 1 97 ? 0.119 6.227 -5.020 1.00 93.88 97 MET A N 1
ATOM 792 C CA . MET A 1 97 ? -0.675 5.166 -4.392 1.00 93.88 97 MET A CA 1
ATOM 793 C C . MET A 1 97 ? -0.246 4.924 -2.944 1.00 93.88 97 MET A C 1
ATOM 795 O O . MET A 1 97 ? -1.094 4.945 -2.046 1.00 93.88 97 MET A O 1
ATOM 799 N N . LEU A 1 98 ? 1.044 4.682 -2.700 1.00 93.81 98 LEU A N 1
ATOM 800 C CA . LEU A 1 98 ? 1.545 4.349 -1.368 1.00 93.81 98 LEU A CA 1
ATOM 801 C C . LEU A 1 98 ? 1.339 5.508 -0.389 1.00 93.81 98 LEU A C 1
ATOM 803 O O . LEU A 1 98 ? 0.897 5.286 0.738 1.00 93.81 98 LEU A O 1
ATOM 807 N N . ASN A 1 99 ? 1.581 6.744 -0.827 1.00 92.50 99 ASN A N 1
ATOM 808 C CA . ASN A 1 99 ? 1.498 7.917 0.039 1.00 92.50 99 ASN A CA 1
ATOM 809 C C . ASN A 1 99 ? 0.070 8.426 0.257 1.00 92.50 99 ASN A C 1
ATOM 811 O O . ASN A 1 99 ? -0.264 8.864 1.358 1.00 92.50 99 ASN A O 1
ATOM 815 N N . MET A 1 100 ? -0.776 8.414 -0.773 1.00 93.44 100 MET A N 1
ATOM 816 C CA . MET A 1 100 ? -2.099 9.047 -0.724 1.00 93.44 100 MET A CA 1
ATOM 817 C C . MET A 1 100 ? -3.202 8.098 -0.264 1.00 93.44 100 MET A C 1
ATOM 819 O O . MET A 1 100 ? -4.234 8.555 0.230 1.00 93.44 100 MET A O 1
ATOM 823 N N . SER A 1 101 ? -2.997 6.782 -0.354 1.00 94.38 101 SER A N 1
ATOM 824 C CA . SER A 1 101 ? -3.974 5.802 0.143 1.00 94.38 101 SER A CA 1
ATOM 825 C C . SER A 1 101 ? -4.117 5.776 1.668 1.00 94.38 101 SER A C 1
ATOM 827 O O . SER A 1 101 ? -5.128 5.304 2.184 1.00 94.38 101 SER A O 1
ATOM 829 N N . VAL A 1 102 ? -3.143 6.344 2.380 1.00 94.56 102 VAL A N 1
ATOM 830 C CA . VAL A 1 102 ? -3.084 6.419 3.848 1.00 94.56 102 VAL A CA 1
ATOM 831 C C . VAL A 1 102 ? -3.219 7.849 4.383 1.00 94.56 102 VAL A C 1
ATOM 833 O O . VAL A 1 102 ? -3.154 8.055 5.594 1.00 94.56 102 VAL A O 1
ATOM 836 N N . LYS A 1 103 ? -3.445 8.842 3.509 1.00 93.44 103 LYS A N 1
ATOM 837 C CA . LYS A 1 103 ? -3.605 10.257 3.880 1.00 93.44 103 LYS A CA 1
ATOM 838 C C . LYS A 1 103 ? -5.017 10.749 3.592 1.00 93.44 103 LYS A C 1
ATOM 840 O O . LYS A 1 103 ? -5.416 10.874 2.436 1.00 93.44 103 LYS A O 1
ATOM 845 N N . ARG A 1 104 ? -5.777 11.084 4.635 1.00 87.31 104 ARG A N 1
ATOM 846 C CA . ARG A 1 104 ? -7.170 11.544 4.512 1.00 87.31 104 ARG A CA 1
ATOM 847 C C . ARG A 1 104 ? -7.317 13.008 4.902 1.00 87.31 104 ARG A C 1
ATOM 849 O O . ARG A 1 104 ? -6.889 13.421 5.977 1.00 87.31 104 ARG A O 1
ATOM 856 N N . SER A 1 105 ? -8.001 13.783 4.063 1.00 82.75 105 SER A N 1
ATOM 857 C CA . SER A 1 105 ? -8.474 15.109 4.455 1.00 82.75 105 SER A CA 1
ATOM 858 C C . SER A 1 105 ? -9.613 14.978 5.463 1.00 82.75 105 SER A C 1
ATOM 860 O O . SER A 1 105 ? -10.590 14.254 5.249 1.00 82.75 105 SER A O 1
ATOM 862 N N . LEU A 1 106 ? -9.486 15.675 6.590 1.00 74.62 106 LEU A N 1
ATOM 863 C CA . LEU A 1 106 ? -10.570 15.791 7.554 1.00 74.62 106 LEU A CA 1
ATOM 864 C C . LEU A 1 106 ? -11.521 16.885 7.067 1.00 74.62 106 LEU A C 1
ATOM 866 O O . LEU A 1 106 ? -11.091 17.999 6.774 1.00 74.62 106 LEU A O 1
ATOM 870 N N . GLN A 1 107 ? -12.813 16.571 6.961 1.00 67.94 107 GLN A N 1
ATOM 871 C CA . GLN A 1 107 ? -13.832 17.571 6.648 1.00 67.94 107 GLN A CA 1
ATOM 872 C C . GLN A 1 107 ? -14.060 18.441 7.886 1.00 67.94 107 GLN A C 1
ATOM 874 O O . GLN A 1 107 ? -14.909 18.153 8.726 1.00 67.94 107 GLN A O 1
ATOM 879 N N . THR A 1 108 ? -13.251 19.487 8.029 1.00 68.75 108 THR A N 1
ATOM 880 C CA . THR A 1 108 ? -13.354 20.465 9.113 1.00 68.75 108 THR A CA 1
ATOM 881 C C . THR A 1 108 ? -13.415 21.877 8.547 1.00 68.75 108 THR A C 1
ATOM 883 O O . THR A 1 108 ? -12.782 22.173 7.540 1.00 68.75 108 THR A O 1
ATOM 886 N N . LYS A 1 109 ? -14.151 22.774 9.221 1.00 72.06 109 LYS A N 1
ATOM 887 C CA . LYS A 1 109 ? -14.217 24.206 8.857 1.00 72.06 109 LYS A CA 1
ATOM 888 C C . LYS A 1 109 ? -12.858 24.916 8.943 1.00 72.06 109 LYS A C 1
ATOM 890 O O . LYS A 1 109 ? -12.686 25.976 8.360 1.00 72.06 109 LYS A O 1
ATOM 895 N N . ILE A 1 110 ? -11.915 24.337 9.684 1.00 76.44 110 ILE A N 1
ATOM 896 C CA . ILE A 1 110 ? -10.553 24.840 9.863 1.00 76.44 110 ILE A CA 1
ATOM 897 C C . ILE A 1 110 ? -9.613 23.943 9.048 1.00 76.44 110 ILE A C 1
ATOM 899 O O . ILE A 1 110 ? -9.737 22.719 9.175 1.00 76.44 110 ILE A O 1
ATOM 903 N N . PRO A 1 111 ? -8.679 24.498 8.254 1.00 69.06 111 PRO A N 1
ATOM 904 C CA . PRO A 1 111 ? -7.645 23.716 7.588 1.00 69.06 111 PRO A CA 1
ATOM 905 C C . PRO A 1 111 ? -6.849 22.919 8.621 1.00 69.06 111 PRO A C 1
ATOM 907 O O . PRO A 1 111 ? -6.247 23.483 9.533 1.00 69.06 111 PRO A O 1
ATOM 910 N N . LYS A 1 112 ? -6.871 21.595 8.494 1.00 73.50 112 LYS A N 1
ATOM 911 C CA . LYS A 1 112 ? -6.047 20.691 9.296 1.00 73.50 112 LYS A CA 1
ATOM 912 C C . LYS A 1 112 ? -5.103 19.931 8.374 1.00 73.50 112 LYS A C 1
ATOM 914 O O . LYS A 1 112 ? -5.477 19.666 7.227 1.00 73.50 112 LYS A O 1
ATOM 919 N N . PRO A 1 113 ? -3.904 19.566 8.856 1.00 75.44 113 PRO A N 1
ATOM 920 C CA . PRO A 1 113 ? -3.036 18.667 8.111 1.00 75.44 113 PRO A CA 1
ATOM 921 C C . PRO A 1 113 ? -3.782 17.368 7.781 1.00 75.44 113 PRO A C 1
ATOM 923 O O . PRO A 1 113 ? -4.676 16.940 8.519 1.00 75.44 113 PRO A O 1
ATOM 926 N N . LEU A 1 114 ? -3.427 16.755 6.648 1.00 82.81 114 LEU A N 1
ATOM 927 C CA . LEU A 1 114 ? -3.966 15.453 6.263 1.00 82.81 114 LEU A CA 1
ATOM 928 C C . LEU A 1 114 ? -3.681 14.450 7.384 1.00 82.81 114 LEU A C 1
ATOM 930 O O . LEU A 1 114 ? -2.545 14.334 7.839 1.00 82.81 114 LEU A O 1
ATOM 934 N N . LYS A 1 115 ? -4.706 13.708 7.804 1.00 87.38 115 LYS A N 1
ATOM 935 C CA . LYS A 1 115 ? -4.538 12.605 8.747 1.00 87.38 115 LYS A CA 1
ATOM 936 C C . LYS A 1 115 ? -3.710 11.520 8.063 1.00 87.38 115 LYS A C 1
ATOM 938 O O . LYS A 1 115 ? -4.160 10.997 7.043 1.00 87.38 115 LYS A O 1
ATOM 943 N N . ASN A 1 116 ? -2.534 11.201 8.602 1.00 92.69 116 ASN A N 1
ATOM 944 C CA . ASN A 1 116 ? -1.673 10.134 8.096 1.00 92.69 116 ASN A CA 1
ATOM 945 C C . ASN A 1 116 ? -1.838 8.876 8.948 1.00 92.69 116 ASN A C 1
ATOM 947 O O . ASN A 1 116 ? -1.302 8.786 10.048 1.00 92.69 116 ASN A O 1
ATOM 951 N N . TYR A 1 117 ? -2.539 7.879 8.419 1.00 94.50 117 TYR A N 1
ATOM 952 C CA . TYR A 1 117 ? -2.836 6.647 9.147 1.00 94.50 117 TYR A CA 1
ATOM 953 C C . TYR A 1 117 ? -1.596 5.802 9.492 1.00 94.50 117 TYR A C 1
ATOM 955 O O . TYR A 1 117 ? -1.686 4.925 10.347 1.00 94.50 117 TYR A O 1
ATOM 963 N N . LEU A 1 118 ? -0.431 6.088 8.897 1.00 94.56 118 LEU A N 1
ATOM 964 C CA . LEU A 1 118 ? 0.841 5.451 9.262 1.00 94.56 118 LEU A CA 1
ATOM 965 C C . LEU A 1 118 ? 1.440 5.945 10.590 1.00 94.56 118 LEU A C 1
ATOM 967 O O . LEU A 1 118 ? 2.339 5.286 11.124 1.00 94.56 118 LEU A O 1
ATOM 971 N N . ASP A 1 119 ? 0.928 7.051 11.130 1.00 92.62 119 ASP A N 1
ATOM 972 C CA . ASP A 1 119 ? 1.384 7.656 12.389 1.00 92.62 119 ASP A CA 1
ATOM 973 C C . ASP A 1 119 ? 0.338 7.511 13.508 1.00 92.62 119 ASP A C 1
ATOM 975 O O . ASP A 1 119 ? 0.582 7.841 14.667 1.00 92.62 119 ASP A O 1
ATOM 979 N N . GLU A 1 120 ? -0.839 6.979 13.176 1.00 89.12 120 GLU A N 1
ATOM 980 C CA . GLU A 1 120 ? -1.955 6.853 14.105 1.00 89.12 120 GLU A CA 1
ATOM 981 C C . GLU A 1 120 ? -1.795 5.642 15.030 1.00 89.12 120 GLU A C 1
ATOM 983 O O . GLU A 1 120 ? -1.370 4.555 14.624 1.00 89.12 120 GLU A O 1
ATOM 988 N N . THR A 1 121 ? -2.194 5.833 16.288 1.00 81.12 121 THR A N 1
ATOM 989 C CA . THR A 1 121 ? -2.275 4.778 17.316 1.00 81.12 121 THR A CA 1
ATOM 990 C C . THR A 1 121 ? -3.696 4.255 17.506 1.00 81.12 121 THR A C 1
ATOM 992 O O . THR A 1 121 ? -3.897 3.184 18.073 1.00 81.12 121 THR A O 1
ATOM 995 N N . LYS A 1 122 ? -4.697 5.007 17.036 1.00 85.50 122 LYS A N 1
ATOM 996 C CA . LYS A 1 122 ? -6.111 4.641 17.103 1.00 85.50 122 LYS A CA 1
ATOM 997 C C . LYS A 1 122 ? -6.711 4.661 15.709 1.00 85.50 122 LYS A C 1
ATOM 999 O O . LYS A 1 122 ? -6.534 5.614 14.951 1.00 85.50 122 LYS A O 1
ATOM 1004 N N . ILE A 1 123 ? -7.476 3.624 15.406 1.00 93.44 123 ILE A N 1
ATOM 1005 C CA . ILE A 1 123 ? -8.140 3.456 14.122 1.00 93.44 123 ILE A CA 1
ATOM 1006 C C . ILE A 1 123 ? -9.555 2.929 14.356 1.00 93.44 123 ILE A C 1
ATOM 1008 O O . ILE A 1 123 ? -9.787 2.149 15.279 1.00 93.44 123 ILE A O 1
ATOM 1012 N N . SER A 1 124 ? -10.507 3.391 13.548 1.00 92.25 124 SER A N 1
ATOM 1013 C CA . SER A 1 124 ? -11.868 2.853 13.534 1.00 92.25 124 SER A CA 1
ATOM 1014 C C . SER A 1 124 ? -12.084 1.938 12.330 1.00 92.25 124 SER A C 1
ATOM 1016 O O . SER A 1 124 ? -11.373 2.029 11.329 1.00 92.25 124 SER A O 1
ATOM 1018 N N . GLU A 1 125 ? -13.124 1.108 12.384 1.00 93.44 125 GLU A N 1
ATOM 1019 C CA . GLU A 1 125 ? -13.545 0.273 11.253 1.00 93.44 125 GLU A CA 1
ATOM 1020 C C . GLU A 1 125 ? -13.749 1.100 9.969 1.00 93.44 125 GLU A C 1
ATOM 1022 O O . GLU A 1 125 ? -13.251 0.747 8.902 1.00 93.44 125 GLU A O 1
ATOM 1027 N N . SER A 1 126 ? -14.413 2.253 10.092 1.00 92.19 126 SER A N 1
ATOM 1028 C CA . SER A 1 126 ? -14.701 3.135 8.956 1.00 92.19 126 SER A CA 1
ATOM 1029 C C . SER A 1 126 ? -13.453 3.784 8.353 1.00 92.19 126 SER A C 1
ATOM 1031 O O . SER A 1 126 ? -13.418 4.080 7.156 1.00 92.19 126 SER A O 1
ATOM 1033 N N . ASP A 1 127 ? -12.415 4.007 9.164 1.00 94.31 127 ASP A N 1
ATOM 1034 C CA . ASP A 1 127 ? -11.124 4.467 8.666 1.00 94.31 127 ASP A CA 1
ATOM 1035 C C . ASP A 1 127 ? -10.439 3.366 7.851 1.00 94.31 127 ASP A C 1
ATOM 1037 O O . ASP A 1 127 ? -9.936 3.638 6.763 1.00 94.31 127 ASP A O 1
ATOM 1041 N N . ILE A 1 128 ? -10.480 2.117 8.326 1.00 96.38 128 ILE A N 1
ATOM 1042 C CA . ILE A 1 128 ? -9.918 0.973 7.599 1.00 96.38 128 ILE A CA 1
ATOM 1043 C C . ILE A 1 128 ? -10.639 0.764 6.265 1.00 96.38 128 ILE A C 1
ATOM 1045 O O . ILE A 1 128 ? -9.983 0.609 5.235 1.00 96.38 128 ILE A O 1
ATOM 1049 N N . ASP A 1 129 ? -11.972 0.823 6.253 1.00 95.62 129 ASP A N 1
ATOM 1050 C CA . ASP A 1 129 ? -12.757 0.753 5.016 1.00 95.62 129 ASP A CA 1
ATOM 1051 C C . ASP A 1 129 ? -12.355 1.839 4.016 1.00 95.62 129 ASP A C 1
ATOM 1053 O O . ASP A 1 129 ? -12.227 1.586 2.812 1.00 95.62 129 ASP A O 1
ATOM 1057 N N . TRP A 1 130 ? -12.118 3.055 4.514 1.00 95.50 130 TRP A N 1
ATOM 1058 C CA . TRP A 1 130 ? -11.657 4.158 3.687 1.00 95.50 130 TRP A CA 1
ATOM 1059 C C . TRP A 1 130 ? -10.277 3.873 3.077 1.00 95.50 130 TRP A C 1
ATOM 1061 O O . TRP A 1 130 ? -10.115 4.075 1.870 1.00 95.50 130 TRP A O 1
ATOM 1071 N N . ILE A 1 131 ? -9.322 3.368 3.869 1.00 97.12 131 ILE A N 1
ATOM 1072 C CA . ILE A 1 131 ? -7.967 3.016 3.405 1.00 97.12 131 ILE A CA 1
ATOM 1073 C C . ILE A 1 131 ? -8.050 1.918 2.339 1.00 97.12 131 ILE A C 1
ATOM 1075 O O . ILE A 1 131 ? -7.514 2.084 1.245 1.00 97.12 131 ILE A O 1
ATOM 1079 N N . ILE A 1 132 ? -8.790 0.833 2.604 1.00 97.75 132 ILE A N 1
ATOM 1080 C CA . ILE A 1 132 ? -8.990 -0.279 1.659 1.00 97.75 132 ILE A CA 1
ATOM 1081 C C . ILE A 1 132 ? -9.522 0.237 0.321 1.00 97.75 132 ILE A C 1
ATOM 1083 O O . ILE A 1 132 ? -9.004 -0.130 -0.736 1.00 97.75 132 ILE A O 1
ATOM 1087 N N . ARG A 1 133 ? -10.556 1.089 0.348 1.00 97.00 133 ARG A N 1
ATOM 1088 C CA . ARG A 1 133 ? -11.123 1.669 -0.875 1.00 97.00 133 ARG A CA 1
ATOM 1089 C C . ARG A 1 133 ? -10.079 2.486 -1.628 1.00 97.00 133 ARG A C 1
ATOM 1091 O O . ARG A 1 133 ? -9.930 2.302 -2.829 1.00 97.00 133 ARG A O 1
ATOM 1098 N N . LYS A 1 134 ? -9.323 3.338 -0.933 1.00 96.44 134 LYS A N 1
ATOM 1099 C CA . LYS A 1 134 ? -8.288 4.155 -1.572 1.00 96.44 134 LYS A CA 1
ATOM 1100 C C . LYS A 1 134 ? -7.177 3.321 -2.193 1.00 96.44 134 LYS A C 1
ATOM 1102 O O . LYS A 1 134 ? -6.808 3.602 -3.328 1.00 96.44 134 LYS A O 1
ATOM 1107 N N . ILE A 1 135 ? -6.690 2.289 -1.506 1.00 97.00 135 ILE A N 1
ATOM 1108 C CA . ILE A 1 135 ? -5.704 1.358 -2.070 1.00 97.00 135 ILE A CA 1
ATOM 1109 C C . ILE A 1 135 ? -6.249 0.738 -3.363 1.00 97.00 135 ILE A C 1
ATOM 1111 O O . ILE A 1 135 ? -5.557 0.752 -4.375 1.00 97.00 135 ILE A O 1
ATOM 1115 N N . LYS A 1 136 ? -7.499 0.256 -3.366 1.00 95.75 136 LYS A N 1
ATOM 1116 C CA . LYS A 1 136 ? -8.125 -0.336 -4.561 1.00 95.75 136 LYS A CA 1
ATOM 1117 C C . LYS A 1 136 ? -8.269 0.662 -5.713 1.00 95.75 136 LYS A C 1
ATOM 1119 O O . LYS A 1 136 ? -7.926 0.324 -6.844 1.00 95.75 136 LYS A O 1
ATOM 1124 N N . ASP A 1 137 ? -8.729 1.881 -5.429 1.00 94.50 137 ASP A N 1
ATOM 1125 C CA . ASP A 1 137 ? -8.889 2.940 -6.433 1.00 94.50 137 ASP A CA 1
ATOM 1126 C C . ASP 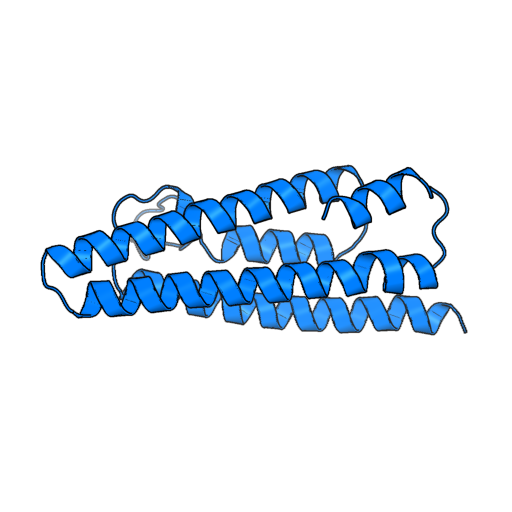A 1 137 ? -7.545 3.275 -7.100 1.00 94.50 137 ASP A C 1
ATOM 1128 O O . ASP A 1 137 ? -7.441 3.348 -8.327 1.00 94.50 137 ASP A O 1
ATOM 1132 N N . TYR A 1 138 ? -6.496 3.462 -6.295 1.00 94.75 138 TYR A N 1
ATOM 1133 C CA . TYR A 1 138 ? -5.160 3.770 -6.795 1.00 94.75 138 TYR A CA 1
ATOM 1134 C C . TYR A 1 138 ? -4.501 2.579 -7.494 1.00 94.75 138 TYR A C 1
ATOM 1136 O O . TYR A 1 138 ? -3.871 2.769 -8.533 1.00 94.75 138 TYR A O 1
ATOM 1144 N N . TRP A 1 139 ? -4.699 1.356 -6.999 1.00 94.62 139 TRP A N 1
ATOM 1145 C CA . TRP A 1 139 ? -4.211 0.143 -7.653 1.00 94.62 139 TRP A CA 1
ATOM 1146 C C . TRP A 1 139 ? -4.794 -0.022 -9.062 1.00 94.62 139 TRP A C 1
ATOM 1148 O O . TRP A 1 139 ? -4.072 -0.368 -10.000 1.00 94.62 139 TRP A O 1
ATOM 1158 N N . GLY A 1 140 ? -6.084 0.285 -9.239 1.00 92.62 140 GLY A N 1
ATOM 1159 C CA . GLY A 1 140 ? -6.724 0.301 -10.555 1.00 92.62 140 GLY A CA 1
ATOM 1160 C C . GLY A 1 140 ? -6.055 1.289 -11.516 1.00 92.62 140 GLY A C 1
ATOM 1161 O O . GLY A 1 140 ? -5.724 0.923 -12.644 1.00 92.62 140 GLY A O 1
ATOM 1162 N N . LYS A 1 141 ? -5.777 2.516 -11.052 1.00 91.62 141 LYS A N 1
ATOM 1163 C CA . LYS A 1 141 ? -5.052 3.532 -11.838 1.00 91.62 141 LYS A CA 1
ATOM 1164 C C . LYS A 1 141 ? -3.634 3.084 -12.188 1.00 91.62 141 LYS A C 1
ATOM 1166 O O . LYS A 1 141 ? -3.229 3.188 -13.343 1.00 91.62 141 LYS A O 1
ATOM 1171 N N . TYR A 1 142 ? -2.893 2.563 -11.212 1.00 91.94 142 TYR A N 1
ATOM 1172 C CA . TYR A 1 142 ? -1.541 2.054 -11.428 1.00 91.94 142 TYR A CA 1
ATOM 1173 C C . TYR A 1 142 ? -1.524 0.931 -12.471 1.00 91.94 142 TYR A C 1
ATOM 1175 O O . TYR A 1 142 ? -0.735 0.987 -13.410 1.00 91.94 142 TYR A O 1
ATOM 1183 N N . SER A 1 143 ? -2.446 -0.029 -12.373 1.00 92.69 143 SER A N 1
ATOM 1184 C CA . SER A 1 143 ? -2.544 -1.152 -13.315 1.00 92.69 143 SER A CA 1
ATOM 1185 C C . SER A 1 143 ? -2.769 -0.689 -14.759 1.00 92.69 143 SER A C 1
ATOM 1187 O O . SER A 1 143 ? -2.168 -1.233 -15.685 1.00 92.69 143 SER A O 1
ATOM 1189 N N . GLN A 1 144 ? -3.587 0.349 -14.963 1.00 92.38 144 GLN A N 1
ATOM 1190 C CA . GLN A 1 144 ? -3.801 0.952 -16.284 1.00 92.38 144 GLN A CA 1
ATOM 1191 C C . GLN A 1 144 ? -2.539 1.643 -16.817 1.00 92.38 144 GLN A C 1
ATOM 1193 O O . GLN A 1 144 ? -2.187 1.480 -17.987 1.00 92.38 144 GLN A O 1
ATOM 1198 N N . VAL A 1 145 ? -1.841 2.397 -15.961 1.00 90.88 145 VAL A N 1
ATOM 1199 C CA . VAL A 1 145 ? -0.594 3.088 -16.327 1.00 90.88 145 VAL A CA 1
ATOM 1200 C C . VAL A 1 145 ? 0.502 2.085 -16.671 1.00 90.88 145 VAL A C 1
ATOM 1202 O O . VAL A 1 145 ? 1.160 2.251 -17.694 1.00 90.88 145 VAL A O 1
ATOM 1205 N N . TYR A 1 146 ? 0.648 1.024 -15.877 1.00 91.25 146 TYR A N 1
ATOM 1206 C CA . TYR A 1 146 ? 1.550 -0.090 -16.161 1.00 91.25 146 TYR A CA 1
ATOM 1207 C C . TYR A 1 146 ? 1.248 -0.720 -17.525 1.00 91.25 146 TYR A C 1
ATOM 1209 O O . TYR A 1 146 ? 2.144 -0.795 -18.363 1.00 91.25 146 TYR A O 1
ATOM 1217 N N . ALA A 1 147 ? -0.007 -1.103 -17.792 1.00 91.06 147 ALA A N 1
ATOM 1218 C CA . ALA A 1 147 ? -0.379 -1.732 -19.059 1.00 91.06 147 ALA A CA 1
ATOM 1219 C C . ALA A 1 147 ? -0.061 -0.830 -20.266 1.00 91.06 147 ALA A C 1
ATOM 1221 O O . ALA A 1 147 ? 0.503 -1.290 -21.259 1.00 91.06 147 ALA A O 1
ATOM 1222 N N . SER A 1 148 ? -0.362 0.469 -20.162 1.00 90.31 148 SER A N 1
ATOM 1223 C CA . SER A 1 148 ? -0.050 1.448 -21.209 1.00 90.31 148 SER A CA 1
ATOM 1224 C C . SER A 1 148 ? 1.458 1.628 -21.407 1.00 90.31 148 SER A C 1
ATOM 1226 O O . SER A 1 148 ? 1.941 1.582 -22.539 1.00 90.31 148 SER A O 1
ATOM 1228 N N . ALA A 1 149 ? 2.218 1.790 -20.322 1.00 87.69 149 ALA A N 1
ATOM 1229 C CA . ALA A 1 149 ? 3.666 1.957 -20.379 1.00 87.69 149 ALA A CA 1
ATOM 1230 C C . ALA A 1 149 ? 4.348 0.711 -20.969 1.00 87.69 149 ALA A C 1
ATOM 1232 O O . ALA A 1 149 ? 5.175 0.836 -21.872 1.00 87.69 149 ALA A O 1
ATOM 1233 N N . ARG A 1 150 ? 3.917 -0.485 -20.554 1.00 88.62 150 ARG A N 1
ATOM 1234 C CA . ARG A 1 150 ? 4.400 -1.767 -21.074 1.00 88.62 150 ARG A CA 1
ATOM 1235 C C . ARG A 1 150 ? 4.183 -1.875 -22.582 1.00 88.62 150 ARG A C 1
ATOM 1237 O O . ARG A 1 150 ? 5.117 -2.178 -23.321 1.00 88.62 150 ARG A O 1
ATOM 1244 N N . MET A 1 151 ? 2.972 -1.574 -23.056 1.00 87.56 151 MET A N 1
ATOM 1245 C CA . MET A 1 151 ? 2.655 -1.593 -24.489 1.00 87.56 151 MET A CA 1
ATOM 1246 C C . MET A 1 151 ? 3.465 -0.563 -25.280 1.00 87.56 151 MET A C 1
ATOM 1248 O O . MET A 1 151 ? 3.934 -0.871 -26.373 1.00 87.56 151 MET A O 1
ATOM 1252 N N . ASN A 1 152 ? 3.679 0.638 -24.741 1.00 85.38 152 ASN A N 1
ATOM 1253 C CA . ASN A 1 152 ? 4.490 1.670 -25.394 1.00 85.38 152 ASN A CA 1
ATOM 1254 C C . ASN A 1 152 ? 5.962 1.260 -25.543 1.00 85.38 152 ASN A C 1
ATOM 1256 O O . ASN A 1 152 ? 6.583 1.585 -26.555 1.00 85.38 152 ASN A O 1
ATOM 1260 N N . GLN A 1 153 ? 6.522 0.558 -24.554 1.00 83.44 153 GLN A N 1
ATOM 1261 C CA . GLN A 1 153 ? 7.888 0.039 -24.639 1.00 83.44 153 GLN A CA 1
ATOM 1262 C C . GLN A 1 153 ? 8.002 -1.055 -25.705 1.00 83.44 153 GLN A C 1
ATOM 1264 O O . GLN A 1 153 ? 8.907 -0.986 -26.532 1.00 83.44 153 GLN A O 1
ATOM 1269 N N . LEU A 1 154 ? 7.053 -2.000 -25.740 1.00 84.00 154 LEU A N 1
ATOM 1270 C CA . LEU A 1 154 ? 7.064 -3.132 -26.677 1.00 84.00 154 LEU A CA 1
ATOM 1271 C C . LEU A 1 154 ? 6.714 -2.747 -28.124 1.00 84.00 154 LEU A C 1
ATOM 1273 O O . LEU A 1 154 ? 7.276 -3.302 -29.065 1.00 84.00 154 LEU A O 1
ATOM 1277 N N . SER A 1 155 ? 5.803 -1.794 -28.323 1.00 78.25 155 SER A N 1
ATOM 1278 C CA . SER A 1 155 ? 5.364 -1.362 -29.661 1.00 78.25 155 SER A CA 1
ATOM 1279 C C . SER A 1 155 ? 6.389 -0.500 -30.393 1.00 78.25 155 SER A C 1
ATOM 1281 O O . SER A 1 155 ? 6.420 -0.511 -31.614 1.00 78.25 155 SER A O 1
ATOM 1283 N N . LYS A 1 156 ? 7.261 0.215 -29.672 1.00 57.59 156 LYS A N 1
ATOM 1284 C CA . LYS A 1 156 ? 8.365 0.991 -30.266 1.00 57.59 156 LYS A CA 1
ATOM 1285 C C . LYS A 1 156 ? 9.636 0.157 -30.503 1.00 57.59 156 LYS A C 1
ATOM 1287 O O . LYS A 1 156 ? 10.705 0.739 -30.706 1.00 57.59 156 LYS A O 1
ATOM 1292 N N . SER A 1 157 ? 9.558 -1.160 -30.341 1.00 51.25 157 SER A N 1
ATOM 1293 C CA . SER A 1 157 ? 10.644 -2.126 -30.583 1.00 51.25 157 SER A CA 1
ATOM 1294 C C . SER A 1 157 ? 10.377 -3.045 -31.782 1.00 51.25 157 SER A C 1
ATOM 1296 O O . SER A 1 157 ? 11.197 -3.918 -32.053 1.00 51.25 157 SER A O 1
ATOM 1298 N N . LEU A 1 158 ? 9.258 -2.832 -32.481 1.00 44.22 158 LEU A N 1
ATOM 1299 C CA . LEU A 1 158 ? 8.936 -3.383 -33.799 1.00 44.22 158 LEU A CA 1
ATOM 1300 C C . LEU A 1 158 ? 9.098 -2.278 -34.848 1.00 44.22 158 LEU A C 1
ATOM 1302 O O . LEU A 1 158 ? 9.471 -2.622 -35.987 1.00 44.22 158 LEU A O 1
#